Protein AF-A0A2T1AIB6-F1 (afdb_monomer)

Structure (mmCIF, N/CA/C/O backbone):
data_AF-A0A2T1AIB6-F1
#
_entry.id   AF-A0A2T1AIB6-F1
#
loop_
_atom_site.group_PDB
_atom_site.id
_atom_site.type_symbol
_atom_site.label_atom_id
_atom_site.label_alt_id
_atom_site.label_comp_id
_atom_site.label_asym_id
_atom_site.label_entity_id
_atom_site.label_seq_id
_atom_site.pdbx_PDB_ins_code
_atom_site.Cartn_x
_atom_site.Cartn_y
_atom_site.Cartn_z
_atom_site.occupancy
_atom_site.B_iso_or_equiv
_atom_site.auth_seq_id
_atom_site.auth_comp_id
_atom_site.auth_asym_id
_atom_site.auth_atom_id
_atom_site.pdbx_PDB_model_num
ATOM 1 N N . MET A 1 1 ? 12.243 -25.584 -4.194 1.00 40.47 1 MET A N 1
ATOM 2 C CA . MET A 1 1 ? 11.544 -24.624 -3.309 1.00 40.47 1 MET A CA 1
ATOM 3 C C . MET A 1 1 ? 11.425 -23.309 -4.056 1.00 40.47 1 MET A C 1
ATOM 5 O O . MET A 1 1 ? 12.464 -22.840 -4.513 1.00 40.47 1 MET A O 1
ATOM 9 N N . PRO A 1 2 ? 10.233 -22.723 -4.255 1.00 42.66 2 PRO A N 1
ATOM 10 C CA . PRO A 1 2 ? 10.168 -21.410 -4.870 1.00 42.66 2 PRO A CA 1
ATOM 11 C C . PRO A 1 2 ? 10.749 -20.401 -3.877 1.00 42.66 2 PRO A C 1
ATOM 13 O O . PRO A 1 2 ? 10.317 -20.306 -2.729 1.00 42.66 2 PRO A O 1
ATOM 16 N N . LYS A 1 3 ? 11.787 -19.688 -4.317 1.00 43.97 3 LYS A N 1
ATOM 17 C CA . LYS A 1 3 ? 12.343 -18.516 -3.639 1.00 43.97 3 LYS A CA 1
ATOM 18 C C . LYS A 1 3 ? 11.192 -17.511 -3.557 1.00 43.97 3 LYS A C 1
ATOM 20 O O . LYS A 1 3 ? 10.730 -17.070 -4.603 1.00 43.97 3 LYS A O 1
ATOM 25 N N . PHE A 1 4 ? 10.686 -17.207 -2.362 1.00 45.28 4 PHE A N 1
ATOM 26 C CA . PHE A 1 4 ? 9.636 -16.200 -2.197 1.00 45.28 4 PHE A CA 1
ATOM 27 C C . PHE A 1 4 ? 10.149 -14.861 -2.736 1.00 45.28 4 PHE A C 1
ATOM 29 O O . PHE A 1 4 ? 10.887 -14.139 -2.064 1.00 45.28 4 PHE A O 1
ATOM 36 N N . ILE A 1 5 ? 9.774 -14.540 -3.972 1.00 52.72 5 ILE A N 1
ATOM 37 C CA . ILE A 1 5 ? 9.816 -13.180 -4.482 1.00 52.72 5 ILE A CA 1
ATOM 38 C C . ILE A 1 5 ? 8.795 -12.451 -3.620 1.00 52.72 5 ILE A C 1
ATOM 40 O O . ILE A 1 5 ? 7.608 -12.753 -3.698 1.00 52.72 5 ILE A O 1
ATOM 44 N N . LYS A 1 6 ? 9.237 -11.550 -2.735 1.00 62.06 6 LYS A N 1
ATOM 45 C CA . LYS A 1 6 ? 8.301 -10.603 -2.118 1.00 62.06 6 LYS A CA 1
ATOM 46 C C .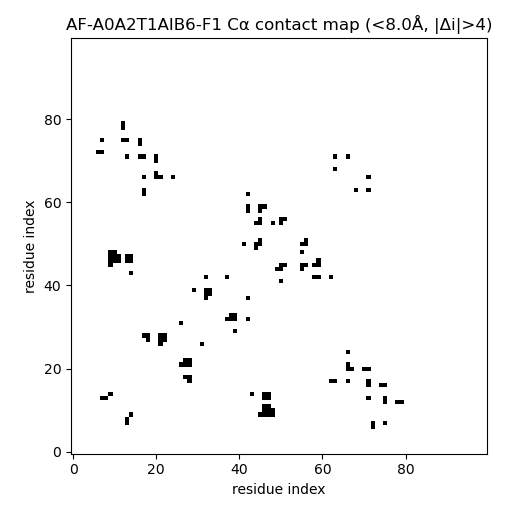 LYS A 1 6 ? 7.630 -9.867 -3.286 1.00 62.06 6 LYS A C 1
ATOM 48 O O . LYS A 1 6 ? 8.360 -9.169 -3.992 1.00 62.06 6 LYS A O 1
ATOM 53 N N . PRO A 1 7 ? 6.313 -10.021 -3.526 1.00 71.62 7 PRO A N 1
ATOM 54 C CA . PRO A 1 7 ? 5.684 -9.470 -4.728 1.00 71.62 7 PRO A CA 1
ATOM 55 C C . PRO A 1 7 ? 5.706 -7.938 -4.743 1.00 71.62 7 PRO A C 1
ATOM 57 O O . PRO A 1 7 ? 5.557 -7.331 -5.796 1.00 71.62 7 PRO A O 1
ATOM 60 N N . PHE A 1 8 ? 5.948 -7.315 -3.587 1.00 90.31 8 PHE A N 1
ATOM 61 C CA . PHE A 1 8 ? 5.915 -5.873 -3.406 1.00 90.31 8 PHE A CA 1
ATOM 62 C C . PHE A 1 8 ? 7.244 -5.348 -2.870 1.00 90.31 8 PHE A C 1
ATOM 64 O O . PHE A 1 8 ? 7.706 -5.774 -1.805 1.00 90.31 8 PHE A O 1
ATOM 71 N N . GLN A 1 9 ? 7.829 -4.382 -3.578 1.00 92.75 9 GLN A N 1
ATOM 72 C CA . GLN A 1 9 ? 8.869 -3.520 -3.023 1.00 92.75 9 GLN A CA 1
ATOM 73 C C . GLN A 1 9 ? 8.218 -2.252 -2.458 1.00 92.75 9 GLN A C 1
ATOM 75 O O . GLN A 1 9 ? 7.501 -1.572 -3.200 1.00 92.75 9 GLN A O 1
ATOM 80 N N . PRO A 1 10 ? 8.443 -1.921 -1.172 1.00 95.19 10 PRO A N 1
ATOM 81 C CA . PRO A 1 10 ? 7.992 -0.656 -0.608 1.00 95.19 10 PRO A CA 1
ATOM 82 C C . PRO A 1 10 ? 8.551 0.541 -1.380 1.00 95.19 10 PRO A C 1
ATOM 84 O O . PRO A 1 10 ? 9.708 0.534 -1.796 1.00 95.19 10 PRO A O 1
ATOM 87 N N . GLY A 1 11 ? 7.730 1.572 -1.565 1.00 96.06 11 GLY A N 1
ATOM 88 C CA . GLY A 1 11 ? 8.087 2.749 -2.351 1.00 96.06 11 GLY A CA 1
ATOM 89 C C . GLY A 1 11 ? 6.871 3.478 -2.913 1.00 96.06 11 GLY A C 1
ATOM 90 O O . GLY A 1 11 ? 5.727 3.104 -2.651 1.00 96.06 11 GLY A O 1
ATOM 91 N N . ALA A 1 12 ? 7.128 4.519 -3.710 1.00 97.19 12 ALA A N 1
ATOM 92 C CA . ALA A 1 12 ? 6.086 5.387 -4.263 1.00 97.19 12 ALA A CA 1
ATOM 93 C C . ALA A 1 12 ? 5.041 4.612 -5.077 1.00 97.19 12 ALA A C 1
ATOM 95 O O . ALA A 1 12 ? 3.849 4.756 -4.824 1.00 97.19 12 ALA A O 1
ATOM 96 N N . ILE A 1 13 ? 5.483 3.718 -5.969 1.00 97.88 13 ILE A N 1
ATOM 97 C CA . ILE A 1 13 ? 4.583 2.910 -6.803 1.00 97.88 13 ILE A CA 1
ATOM 98 C C . ILE A 1 13 ? 3.653 2.045 -5.946 1.00 97.88 13 ILE A C 1
ATOM 100 O O . ILE A 1 13 ? 2.450 2.003 -6.193 1.00 97.88 13 ILE A O 1
ATOM 104 N N . LEU A 1 14 ? 4.187 1.370 -4.922 1.00 97.81 14 LEU A N 1
ATOM 105 C CA . LEU A 1 14 ? 3.365 0.542 -4.042 1.00 97.81 14 LEU A CA 1
ATOM 106 C C . LEU A 1 14 ? 2.349 1.393 -3.270 1.00 97.81 14 LEU A C 1
ATOM 108 O O . LEU A 1 14 ? 1.182 1.021 -3.182 1.00 97.81 14 LEU A O 1
ATOM 112 N N . HIS A 1 15 ? 2.778 2.542 -2.742 1.00 98.38 15 HIS A N 1
ATOM 113 C CA . HIS A 1 15 ? 1.897 3.463 -2.027 1.00 98.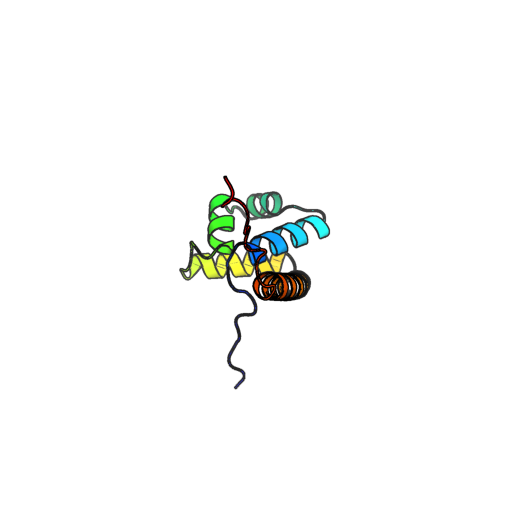38 15 HIS A CA 1
ATOM 114 C C . HIS A 1 15 ? 0.755 3.977 -2.920 1.00 98.38 15 HIS A C 1
ATOM 116 O O . HIS A 1 15 ? -0.406 3.913 -2.522 1.00 98.38 15 HIS A O 1
ATOM 122 N N . GLU A 1 16 ? 1.061 4.422 -4.142 1.00 98.38 16 GLU A N 1
ATOM 123 C CA . GLU A 1 16 ? 0.067 4.877 -5.125 1.00 98.38 16 GLU A CA 1
ATOM 124 C C . GLU A 1 16 ? -0.979 3.798 -5.422 1.00 98.38 16 GLU A C 1
ATOM 126 O O . GLU A 1 16 ? -2.179 4.078 -5.428 1.00 98.38 16 GLU A O 1
ATOM 131 N N . VAL A 1 17 ? -0.530 2.559 -5.631 1.00 98.44 17 VAL A N 1
ATOM 132 C CA . VAL A 1 17 ? -1.410 1.422 -5.923 1.00 98.44 17 VAL A CA 1
ATOM 133 C C . VAL A 1 17 ? -2.315 1.099 -4.738 1.00 98.44 17 VAL A C 1
ATOM 135 O O . VAL A 1 17 ? -3.515 0.938 -4.933 1.00 98.44 17 VAL A O 1
ATOM 138 N N . ILE A 1 18 ? -1.778 1.058 -3.516 1.00 98.56 18 ILE A N 1
ATOM 139 C CA . ILE A 1 18 ? -2.564 0.829 -2.292 1.00 98.56 18 ILE A CA 1
ATOM 140 C C . ILE A 1 18 ? -3.648 1.903 -2.135 1.00 98.56 18 ILE A C 1
ATOM 142 O O . ILE A 1 18 ? -4.810 1.586 -1.883 1.00 98.56 18 ILE A O 1
ATOM 146 N N . VAL A 1 19 ? -3.292 3.178 -2.312 1.00 98.56 19 VAL A N 1
ATOM 147 C CA . VAL A 1 19 ? -4.250 4.289 -2.214 1.00 98.56 19 VAL A CA 1
ATOM 148 C C . VAL A 1 19 ? -5.324 4.183 -3.302 1.00 98.56 19 VAL A C 1
ATOM 150 O O . VAL A 1 19 ? -6.505 4.397 -3.025 1.00 98.56 19 VAL A O 1
ATOM 153 N N . GLY A 1 20 ? -4.939 3.829 -4.531 1.00 98.25 20 GLY A N 1
ATOM 154 C CA . GLY A 1 20 ? -5.877 3.578 -5.626 1.00 98.25 20 GL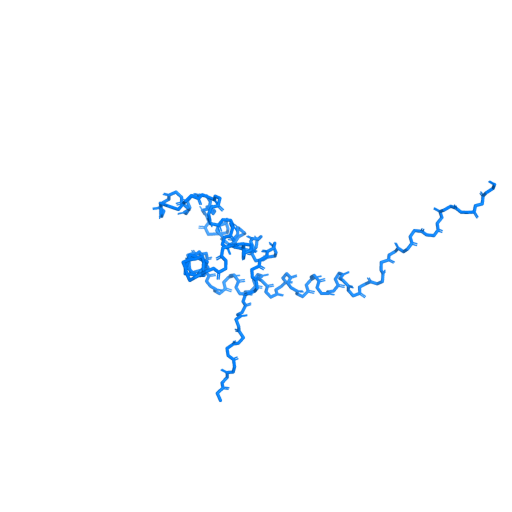Y A CA 1
ATOM 155 C C . GLY A 1 20 ? -6.833 2.417 -5.339 1.00 98.25 20 GLY A C 1
ATOM 156 O O . GLY A 1 20 ? -8.031 2.541 -5.589 1.00 98.25 20 GLY A O 1
ATOM 157 N N . ALA A 1 21 ? -6.325 1.331 -4.753 1.00 98.38 21 ALA A N 1
ATOM 158 C CA . ALA A 1 21 ? -7.112 0.161 -4.383 1.00 98.38 21 ALA A CA 1
ATOM 159 C C . ALA A 1 21 ? -8.190 0.511 -3.343 1.00 98.38 21 ALA A C 1
ATOM 161 O O . ALA A 1 21 ? -9.370 0.261 -3.592 1.00 98.38 21 ALA A O 1
ATOM 162 N N . PHE A 1 22 ? -7.832 1.212 -2.259 1.00 98.56 22 PHE A N 1
ATOM 163 C CA . PHE A 1 22 ? -8.817 1.690 -1.277 1.00 98.56 22 PHE A CA 1
ATOM 164 C C . PHE A 1 22 ? -9.906 2.566 -1.910 1.00 98.56 22 PHE A C 1
ATOM 166 O O . PHE A 1 22 ? -11.089 2.364 -1.639 1.00 98.56 22 PHE A O 1
ATOM 173 N N . ARG A 1 23 ? -9.523 3.492 -2.802 1.00 98.19 23 ARG A N 1
ATOM 174 C CA . ARG A 1 23 ? -10.481 4.358 -3.512 1.00 98.19 23 ARG A CA 1
ATOM 175 C C . ARG A 1 23 ? -11.445 3.563 -4.382 1.00 98.19 23 ARG A C 1
ATOM 177 O O . ARG A 1 23 ? -12.640 3.837 -4.368 1.00 98.19 23 ARG A O 1
ATOM 184 N N . SER A 1 24 ? -10.946 2.571 -5.116 1.00 97.50 24 SER A N 1
ATOM 185 C CA . SER A 1 24 ? -11.794 1.714 -5.953 1.00 97.50 24 SER A CA 1
ATOM 186 C C . SER A 1 24 ? -12.759 0.843 -5.142 1.00 97.50 24 SER A C 1
ATOM 188 O O . SER A 1 24 ? -13.840 0.525 -5.626 1.00 97.50 24 SER A O 1
ATOM 190 N N . ALA A 1 25 ? -12.404 0.523 -3.893 1.00 95.25 25 ALA A N 1
ATOM 191 C CA . ALA A 1 25 ? -13.253 -0.191 -2.945 1.00 95.25 25 ALA A CA 1
ATOM 192 C C . ALA A 1 25 ? -14.267 0.721 -2.219 1.00 95.25 25 ALA A C 1
ATOM 194 O O . ALA A 1 25 ? -14.992 0.254 -1.345 1.00 95.25 25 ALA A O 1
ATOM 195 N N . GLY A 1 26 ? -14.327 2.017 -2.554 1.00 97.25 26 GLY A N 1
ATOM 196 C CA . GLY A 1 26 ? -15.271 2.968 -1.958 1.00 97.25 26 GLY A CA 1
ATOM 197 C C . GLY A 1 26 ? -14.851 3.520 -0.592 1.00 97.25 26 GLY A C 1
ATOM 198 O O . GLY A 1 26 ? -15.674 4.103 0.108 1.00 97.25 26 GLY A O 1
ATOM 199 N N . THR A 1 27 ? -13.584 3.362 -0.206 1.00 97.38 27 THR A N 1
ATOM 200 C CA . THR A 1 27 ? -13.022 3.910 1.037 1.00 97.38 27 THR A CA 1
ATOM 201 C C . THR A 1 27 ? -11.749 4.722 0.745 1.00 97.38 27 THR A C 1
ATOM 203 O O . THR A 1 27 ? -11.451 5.064 -0.401 1.00 97.38 27 THR A O 1
ATOM 206 N N . SER A 1 28 ? -10.985 5.087 1.771 1.00 98.44 28 SER A N 1
ATOM 207 C CA . SER A 1 28 ? -9.679 5.724 1.623 1.00 98.44 28 SER A CA 1
ATOM 208 C C . SER A 1 28 ? -8.643 5.092 2.542 1.00 98.44 28 SER A C 1
ATOM 210 O O . SER A 1 28 ? -8.963 4.471 3.557 1.00 98.44 28 SER A O 1
ATOM 212 N N . PHE A 1 29 ? -7.375 5.285 2.191 1.00 98.38 29 PHE A N 1
ATOM 213 C CA . PHE A 1 29 ? -6.254 4.861 3.020 1.00 98.38 29 PHE A CA 1
ATOM 214 C C . PHE A 1 29 ? -6.327 5.487 4.422 1.00 98.38 29 PHE A C 1
ATOM 216 O O . PHE A 1 29 ? -6.094 4.817 5.426 1.00 98.38 29 PHE A O 1
ATOM 223 N N . GLU A 1 30 ? -6.706 6.762 4.502 1.00 98.12 30 GLU A N 1
ATOM 224 C CA . GLU A 1 30 ? -6.866 7.505 5.748 1.00 98.12 30 GLU A CA 1
ATOM 225 C C . GLU A 1 30 ? -8.061 7.015 6.574 1.00 98.12 30 GLU A C 1
ATOM 227 O O . GLU A 1 30 ? -7.949 6.919 7.798 1.00 98.12 30 GLU A O 1
ATOM 232 N N . ALA A 1 31 ? -9.184 6.684 5.925 1.00 98.38 31 ALA A N 1
ATOM 233 C CA . ALA A 1 31 ? -10.351 6.113 6.593 1.00 98.38 31 ALA A CA 1
ATOM 234 C C . ALA A 1 31 ? -9.993 4.764 7.226 1.00 98.38 31 ALA A C 1
ATOM 236 O O . ALA A 1 31 ? -10.181 4.587 8.430 1.00 98.38 31 ALA A O 1
ATOM 237 N N . TRP A 1 32 ? -9.341 3.881 6.463 1.00 98.50 3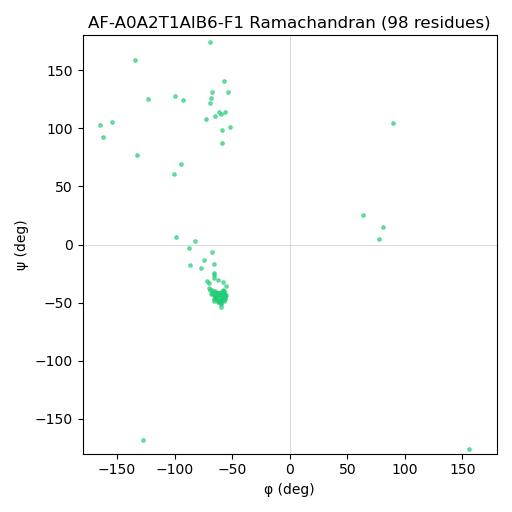2 TRP A N 1
ATOM 238 C CA . TRP A 1 32 ? -8.852 2.606 6.981 1.00 98.50 32 TRP A CA 1
ATOM 239 C C . TRP A 1 32 ? -7.875 2.792 8.151 1.00 98.50 32 TRP A C 1
ATOM 241 O O . TRP A 1 32 ? -7.990 2.110 9.171 1.00 98.50 32 TRP A O 1
ATOM 251 N N . CYS A 1 33 ? -6.938 3.744 8.046 1.00 98.50 33 CYS A N 1
ATOM 252 C CA . CYS A 1 33 ? -6.001 4.066 9.125 1.00 98.50 33 CYS A CA 1
ATOM 253 C C . CYS A 1 33 ? -6.742 4.449 10.414 1.00 98.50 33 CYS A C 1
ATOM 255 O O . CYS A 1 33 ? -6.452 3.901 11.479 1.00 98.50 33 CYS A O 1
ATOM 257 N N . LYS A 1 34 ? -7.731 5.345 10.311 1.00 98.25 34 LYS A N 1
ATOM 258 C CA . LYS A 1 34 ? -8.552 5.793 11.442 1.00 98.25 34 LYS A CA 1
ATOM 259 C C . LYS A 1 34 ? -9.321 4.635 12.081 1.00 98.25 34 LYS A C 1
ATOM 261 O O . LYS A 1 34 ? -9.279 4.487 13.299 1.00 98.25 34 LYS A O 1
ATOM 266 N N . GLU A 1 35 ? -9.981 3.812 11.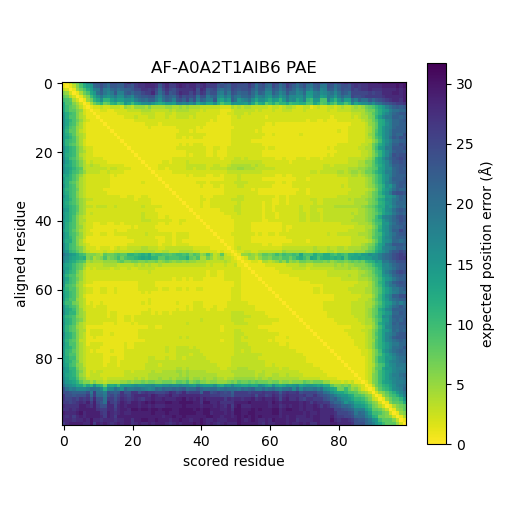274 1.00 98.12 35 GLU A N 1
ATOM 267 C CA . GLU A 1 35 ? -10.758 2.650 11.732 1.00 98.12 35 GLU A CA 1
ATOM 268 C C . GLU A 1 35 ? -9.890 1.601 12.438 1.00 98.12 35 GLU A C 1
ATOM 270 O O . GLU A 1 35 ? -10.346 0.927 13.357 1.00 98.12 35 GLU A O 1
ATOM 275 N N . ASN A 1 36 ? -8.618 1.493 12.049 1.00 98.00 36 ASN A N 1
ATOM 276 C CA . ASN A 1 36 ? -7.679 0.508 12.585 1.00 98.00 36 ASN A CA 1
ATOM 277 C C . ASN A 1 36 ? -6.751 1.066 13.676 1.00 98.00 36 ASN A C 1
ATOM 279 O O . ASN A 1 36 ? -5.820 0.370 14.092 1.00 98.00 36 ASN A O 1
ATOM 283 N N . GLY A 1 37 ? -6.965 2.310 14.122 1.00 97.81 37 GLY A N 1
ATOM 284 C CA . GLY A 1 37 ? -6.131 2.959 15.139 1.00 97.81 37 GLY A CA 1
ATOM 285 C C . GLY A 1 37 ? -4.678 3.170 14.699 1.00 97.81 37 GLY A C 1
ATOM 286 O O . GLY A 1 37 ? -3.775 3.221 15.532 1.00 97.81 37 GLY A O 1
ATOM 287 N N . VAL A 1 38 ? -4.429 3.259 13.392 1.00 97.88 38 VAL A N 1
ATOM 288 C CA . VAL A 1 38 ? -3.101 3.484 12.823 1.00 97.88 38 VAL A CA 1
ATOM 289 C C . VAL A 1 38 ? -2.961 4.957 12.469 1.00 97.88 38 VAL A C 1
ATOM 291 O O . VAL A 1 38 ? -3.774 5.517 11.739 1.00 97.88 38 VAL A O 1
ATOM 294 N N . HIS A 1 39 ? -1.899 5.602 12.947 1.00 97.69 39 HIS A N 1
ATOM 295 C CA . HIS A 1 39 ? -1.620 6.975 12.545 1.00 97.69 39 HIS A CA 1
ATOM 296 C C . HIS A 1 39 ? -1.224 7.026 11.050 1.00 97.69 39 HIS A C 1
ATOM 298 O O . HIS A 1 39 ? -0.325 6.276 10.650 1.00 97.69 39 HIS A O 1
ATOM 304 N N . PRO A 1 40 ? -1.804 7.919 10.217 1.00 96.88 40 PRO A N 1
ATOM 305 C CA . PRO A 1 40 ? -1.543 7.945 8.772 1.00 96.88 40 PRO A CA 1
ATOM 306 C C . PRO A 1 40 ? -0.061 8.075 8.401 1.00 96.88 40 PRO A C 1
ATOM 308 O O . PRO A 1 40 ? 0.400 7.444 7.452 1.00 96.88 40 PRO A O 1
ATOM 311 N N . SER A 1 41 ? 0.714 8.836 9.184 1.00 96.81 41 SER A N 1
ATOM 312 C CA . SER A 1 41 ? 2.167 8.951 8.983 1.00 96.81 41 SER A CA 1
ATOM 313 C C . SER A 1 41 ? 2.875 7.597 9.130 1.00 96.81 41 SER A C 1
ATOM 315 O O . SER A 1 41 ? 3.682 7.233 8.284 1.00 96.81 41 SER A O 1
ATOM 317 N N . THR A 1 42 ? 2.510 6.795 10.136 1.00 96.81 42 THR A N 1
ATOM 318 C CA . THR A 1 42 ? 3.085 5.460 10.372 1.00 96.81 42 THR A CA 1
ATOM 319 C C . THR A 1 42 ? 2.704 4.471 9.271 1.00 96.81 42 THR A C 1
ATOM 321 O O . THR A 1 42 ? 3.524 3.663 8.836 1.00 96.81 42 THR A O 1
ATOM 324 N N . ALA A 1 43 ? 1.462 4.533 8.788 1.00 97.44 43 ALA A N 1
ATOM 325 C CA . ALA A 1 43 ? 1.034 3.719 7.657 1.00 97.44 43 ALA A CA 1
ATOM 326 C C . ALA A 1 43 ? 1.811 4.101 6.387 1.00 97.44 43 ALA A C 1
ATOM 328 O O . ALA A 1 43 ? 2.307 3.233 5.667 1.00 97.44 43 ALA A O 1
ATOM 329 N N . ARG A 1 44 ? 1.994 5.406 6.147 1.00 97.44 44 ARG A N 1
ATOM 330 C CA . ARG A 1 44 ? 2.783 5.920 5.027 1.00 97.44 44 ARG A CA 1
ATOM 331 C C . ARG A 1 44 ? 4.225 5.423 5.102 1.00 97.44 44 ARG A C 1
ATOM 333 O O . ARG A 1 44 ? 4.680 4.777 4.159 1.00 97.44 44 ARG A O 1
ATOM 340 N N . THR A 1 45 ? 4.921 5.618 6.220 1.00 96.38 45 THR A N 1
ATOM 341 C CA . THR A 1 45 ? 6.315 5.166 6.384 1.00 96.38 45 THR A CA 1
ATOM 342 C C . THR A 1 45 ? 6.463 3.654 6.180 1.00 96.38 45 THR A C 1
ATOM 344 O O . THR A 1 45 ? 7.476 3.211 5.638 1.00 96.38 45 THR A O 1
ATOM 347 N N . ALA A 1 46 ? 5.454 2.848 6.534 1.00 96.38 46 ALA A N 1
ATOM 348 C CA . ALA A 1 46 ? 5.430 1.418 6.225 1.00 96.38 46 ALA A CA 1
ATOM 349 C C . ALA A 1 46 ? 5.337 1.142 4.710 1.00 96.38 46 ALA A C 1
ATOM 351 O O . ALA A 1 46 ? 6.136 0.366 4.188 1.00 96.38 46 ALA A O 1
ATOM 352 N N . THR A 1 47 ? 4.432 1.812 3.984 1.00 97.19 47 THR A N 1
ATOM 353 C CA . THR A 1 47 ? 4.284 1.651 2.517 1.00 97.19 47 THR A CA 1
ATOM 354 C C . THR A 1 47 ? 5.493 2.128 1.709 1.00 97.19 47 THR A C 1
ATOM 356 O O . THR A 1 47 ? 5.790 1.555 0.662 1.00 97.19 47 THR A O 1
ATOM 359 N N . TYR A 1 48 ? 6.236 3.114 2.218 1.00 96.88 48 TYR A N 1
ATOM 360 C CA . TYR A 1 48 ? 7.498 3.579 1.629 1.00 96.88 48 TYR A CA 1
ATOM 361 C C . TYR A 1 48 ? 8.728 2.790 2.113 1.00 96.88 48 TYR A C 1
ATOM 363 O O . TYR A 1 48 ? 9.836 3.053 1.660 1.00 96.88 48 TYR A O 1
ATOM 371 N N . GLY A 1 49 ? 8.568 1.838 3.039 1.00 93.00 49 GLY A N 1
ATOM 372 C CA . GLY A 1 49 ? 9.669 1.015 3.555 1.00 93.00 49 GLY A CA 1
ATOM 373 C C . GLY A 1 49 ? 10.578 1.707 4.572 1.00 93.00 49 GLY A C 1
ATOM 374 O O . GLY A 1 49 ? 11.539 1.101 5.040 1.00 93.00 49 GLY A O 1
ATOM 375 N N . GLN A 1 50 ? 10.257 2.937 4.972 1.00 93.25 50 GLN A N 1
ATOM 376 C CA . GLN A 1 50 ? 10.988 3.695 5.994 1.00 93.25 50 GLN A CA 1
ATOM 377 C C . GLN A 1 50 ? 10.875 3.040 7.381 1.00 93.25 50 GLN A C 1
ATOM 379 O O . GLN A 1 50 ? 11.760 3.182 8.218 1.00 93.25 50 GLN A O 1
ATOM 384 N N . SER A 1 51 ? 9.818 2.258 7.616 1.00 82.56 51 SER A N 1
ATOM 385 C CA . SER A 1 51 ? 9.649 1.427 8.814 1.00 82.56 51 SER A CA 1
ATOM 386 C C . SER A 1 51 ? 9.990 -0.041 8.522 1.00 82.56 51 SER A C 1
ATOM 388 O O . SER A 1 51 ? 9.152 -0.929 8.645 1.00 82.56 51 SER A O 1
ATOM 390 N N . GLY A 1 52 ? 11.234 -0.319 8.124 1.00 77.38 52 GLY A N 1
ATOM 391 C CA . GLY A 1 52 ? 11.671 -1.648 7.672 1.00 77.38 52 GLY A CA 1
ATOM 392 C C . GLY A 1 52 ? 11.703 -2.758 8.736 1.00 77.38 52 GLY A C 1
ATOM 393 O O . GLY A 1 52 ? 11.954 -3.911 8.387 1.00 77.38 52 GLY A O 1
ATOM 394 N N . GLY A 1 53 ? 11.460 -2.451 10.016 1.00 88.81 53 GLY A N 1
ATOM 395 C CA . GLY A 1 53 ? 11.438 -3.415 11.125 1.00 88.81 53 GLY A CA 1
ATOM 396 C 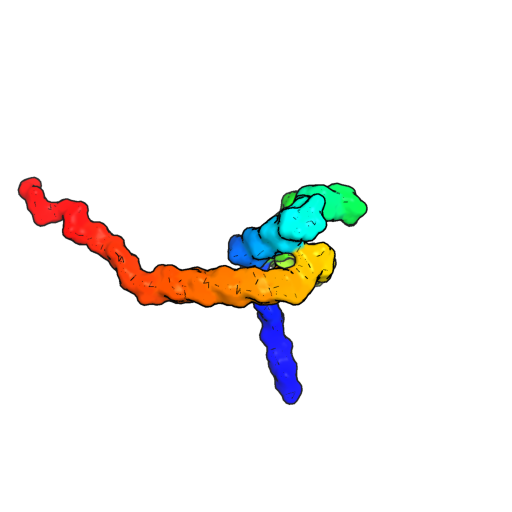C . GLY A 1 53 ? 10.258 -4.399 11.084 1.00 88.81 53 GLY A C 1
ATOM 397 O O . GLY A 1 53 ? 9.353 -4.284 10.259 1.00 88.81 53 GLY A O 1
ATOM 398 N N . ALA A 1 54 ? 10.245 -5.381 11.994 1.00 90.56 54 ALA A N 1
ATOM 399 C CA . ALA A 1 54 ? 9.206 -6.419 12.037 1.00 90.56 54 ALA A CA 1
ATOM 400 C C . ALA A 1 54 ? 7.782 -5.840 12.122 1.00 90.56 54 ALA A C 1
ATOM 402 O O . ALA A 1 54 ? 6.906 -6.261 11.371 1.00 90.56 54 ALA A O 1
ATOM 403 N N . GLN A 1 55 ? 7.582 -4.823 12.965 1.00 91.88 55 GLN A N 1
ATOM 404 C CA . GLN A 1 55 ? 6.287 -4.158 13.121 1.00 91.88 55 GLN A CA 1
ATOM 405 C C . GLN A 1 55 ? 5.836 -3.422 11.856 1.00 91.88 55 GLN A C 1
ATOM 407 O O . GLN A 1 55 ? 4.686 -3.559 11.455 1.00 91.88 55 GLN A O 1
ATOM 412 N N . GLY A 1 56 ? 6.727 -2.683 11.190 1.00 93.19 56 GLY A N 1
ATOM 413 C CA . GLY A 1 56 ? 6.357 -1.958 9.973 1.00 93.19 56 GLY A CA 1
ATOM 414 C C . GLY A 1 56 ? 6.089 -2.888 8.788 1.00 93.19 56 GLY A C 1
ATOM 415 O O . GLY A 1 56 ? 5.162 -2.645 8.023 1.00 93.19 56 GLY A O 1
ATOM 416 N N . ARG A 1 57 ? 6.801 -4.021 8.689 1.00 93.25 57 ARG A N 1
ATOM 417 C CA . ARG A 1 57 ? 6.476 -5.077 7.712 1.00 93.25 57 ARG A CA 1
ATOM 418 C C . ARG A 1 57 ? 5.125 -5.734 7.994 1.00 93.25 57 ARG A C 1
ATOM 420 O O . ARG A 1 57 ? 4.371 -5.979 7.058 1.00 93.25 57 ARG A O 1
ATOM 427 N N . ALA A 1 58 ? 4.809 -5.993 9.263 1.00 94.88 58 ALA A N 1
ATOM 428 C CA . ALA A 1 58 ? 3.505 -6.525 9.657 1.00 94.88 58 ALA A CA 1
ATOM 429 C C . ALA A 1 58 ? 2.375 -5.524 9.368 1.00 94.88 58 ALA A C 1
ATOM 431 O O . ALA A 1 58 ? 1.319 -5.909 8.871 1.00 94.88 58 ALA A O 1
ATOM 432 N N . LEU A 1 59 ? 2.610 -4.231 9.613 1.00 97.19 59 LEU A N 1
ATOM 433 C CA . LEU A 1 59 ? 1.666 -3.174 9.264 1.00 97.19 59 LEU A CA 1
ATOM 434 C C . LEU A 1 59 ? 1.459 -3.080 7.748 1.00 97.19 59 LEU A C 1
ATOM 436 O O . LEU A 1 59 ? 0.319 -3.042 7.301 1.00 97.19 59 LEU A O 1
ATOM 440 N N . LEU A 1 60 ? 2.535 -3.105 6.956 1.00 97.12 60 LEU A N 1
ATOM 441 C CA . LEU A 1 60 ? 2.435 -3.118 5.497 1.00 97.12 60 LEU A CA 1
ATOM 442 C C . LEU A 1 60 ? 1.614 -4.312 4.999 1.00 97.12 60 LEU A C 1
ATOM 444 O O . LEU A 1 60 ? 0.766 -4.143 4.128 1.00 97.12 60 LEU A O 1
ATOM 448 N N . ARG A 1 61 ? 1.817 -5.502 5.577 1.00 96.31 61 ARG A N 1
ATOM 449 C CA . ARG A 1 61 ? 1.027 -6.685 5.222 1.00 96.31 61 ARG A CA 1
ATOM 450 C C . ARG A 1 61 ? -0.465 -6.468 5.492 1.00 96.31 61 ARG A C 1
ATOM 452 O O . ARG A 1 61 ? -1.258 -6.656 4.581 1.00 96.31 61 ARG A O 1
ATOM 459 N N . ARG A 1 62 ? -0.827 -5.967 6.681 1.00 97.88 62 ARG A N 1
ATOM 460 C CA . ARG A 1 62 ? -2.222 -5.633 7.032 1.00 97.88 62 ARG A CA 1
ATOM 461 C C . ARG A 1 62 ? -2.849 -4.619 6.072 1.00 97.88 62 ARG A C 1
ATOM 463 O O . ARG A 1 62 ? -4.017 -4.754 5.731 1.00 97.88 62 ARG A O 1
ATOM 470 N N . ILE A 1 63 ? -2.080 -3.612 5.655 1.00 98.38 63 ILE A N 1
ATOM 471 C CA . ILE A 1 63 ? -2.527 -2.598 4.690 1.00 98.38 63 ILE A CA 1
ATOM 472 C C . ILE A 1 63 ? -2.826 -3.245 3.331 1.00 98.38 63 ILE A C 1
ATOM 474 O O . ILE A 1 63 ? -3.863 -2.960 2.742 1.00 98.38 63 ILE A O 1
ATOM 478 N N . ILE A 1 64 ? -1.933 -4.108 2.837 1.00 97.69 64 ILE A N 1
ATOM 479 C CA . ILE A 1 64 ? -2.101 -4.799 1.548 1.00 97.69 64 ILE A CA 1
ATOM 480 C C . ILE A 1 64 ? -3.299 -5.747 1.592 1.00 97.69 64 ILE A C 1
ATOM 482 O O . ILE A 1 64 ? -4.112 -5.730 0.672 1.00 97.69 64 ILE A O 1
ATOM 486 N N . ASP A 1 65 ? -3.435 -6.522 2.670 1.00 97.38 65 ASP A N 1
ATOM 487 C CA . ASP A 1 65 ? -4.563 -7.437 2.850 1.00 97.38 65 ASP A CA 1
ATOM 488 C C . ASP A 1 65 ? -5.895 -6.661 2.841 1.00 97.38 65 ASP A C 1
ATOM 490 O O . ASP A 1 65 ? -6.840 -7.055 2.161 1.00 97.38 65 ASP A O 1
ATOM 494 N N . ALA A 1 66 ? -5.959 -5.510 3.523 1.00 98.12 66 ALA A N 1
ATOM 495 C CA . ALA A 1 66 ? -7.157 -4.673 3.572 1.00 98.12 66 ALA A CA 1
ATOM 496 C C . ALA A 1 66 ? -7.475 -3.936 2.261 1.00 98.12 66 ALA A C 1
ATOM 498 O O . ALA A 1 66 ? -8.641 -3.696 1.960 1.00 98.12 66 ALA A O 1
ATOM 499 N N . ALA A 1 67 ? -6.453 -3.573 1.486 1.00 97.75 67 ALA A N 1
ATOM 500 C CA . ALA A 1 67 ? -6.619 -2.981 0.161 1.00 97.75 67 ALA A CA 1
ATOM 501 C C . ALA A 1 67 ? -7.038 -4.016 -0.907 1.00 97.75 67 ALA A C 1
ATOM 503 O O . ALA A 1 67 ? -7.445 -3.632 -2.002 1.00 97.75 67 ALA A O 1
ATOM 504 N N . GLY A 1 68 ? -6.938 -5.312 -0.593 1.00 96.94 68 GLY A N 1
ATOM 505 C CA . GLY A 1 68 ? -7.160 -6.424 -1.512 1.00 96.94 68 GLY A CA 1
ATOM 506 C C . GLY A 1 68 ? -5.870 -6.828 -2.227 1.00 96.94 68 GLY A C 1
ATOM 507 O O . GLY A 1 68 ? -5.438 -6.164 -3.170 1.00 96.94 68 GLY A O 1
ATOM 508 N N . GLU A 1 69 ? -5.271 -7.947 -1.806 1.00 95.75 69 GLU A N 1
ATOM 509 C CA . GLU A 1 69 ? -3.962 -8.408 -2.300 1.00 95.75 69 GLU A CA 1
ATOM 510 C C . GLU A 1 69 ? -3.943 -8.614 -3.825 1.00 95.75 69 GLU A C 1
ATOM 512 O O . GLU A 1 69 ? -2.981 -8.209 -4.479 1.00 95.75 69 GLU A O 1
ATOM 517 N N . ASP A 1 70 ? -5.014 -9.149 -4.417 1.00 94.88 70 ASP A N 1
ATOM 518 C CA . ASP A 1 70 ? -5.108 -9.371 -5.868 1.00 94.88 70 ASP A CA 1
ATOM 519 C C . ASP A 1 70 ? -5.121 -8.058 -6.659 1.00 94.88 70 ASP A C 1
ATOM 521 O O . ASP A 1 70 ? -4.416 -7.906 -7.662 1.00 94.88 70 ASP A O 1
ATOM 525 N N . LEU A 1 71 ? -5.887 -7.074 -6.181 1.00 95.56 71 LEU A N 1
ATOM 526 C CA . LEU A 1 71 ? -5.989 -5.769 -6.822 1.00 95.56 71 LEU A CA 1
ATOM 527 C C . LEU A 1 71 ? -4.670 -4.998 -6.715 1.00 95.56 71 LEU A C 1
ATOM 529 O O . LEU A 1 71 ? -4.208 -4.410 -7.697 1.00 95.56 71 LEU A O 1
ATOM 533 N N . VAL A 1 72 ? -4.032 -5.048 -5.542 1.00 97.25 72 VAL A N 1
ATOM 534 C CA . VAL A 1 72 ? -2.704 -4.463 -5.333 1.00 97.25 72 VAL A CA 1
ATOM 535 C C . VAL A 1 72 ? -1.670 -5.162 -6.218 1.00 97.25 72 VAL A C 1
ATOM 537 O O . VAL A 1 72 ? -0.870 -4.482 -6.854 1.00 97.25 72 VAL A O 1
ATOM 540 N N . SER A 1 73 ? -1.712 -6.491 -6.341 1.00 95.81 73 SER A N 1
ATOM 541 C CA . SER A 1 73 ? -0.813 -7.266 -7.211 1.00 95.81 73 SER A CA 1
ATOM 542 C C . SER A 1 73 ? -0.937 -6.854 -8.675 1.00 95.81 73 SER A C 1
ATOM 544 O O . SER A 1 73 ? 0.067 -6.525 -9.313 1.00 95.81 73 SER A O 1
ATOM 546 N N . ALA A 1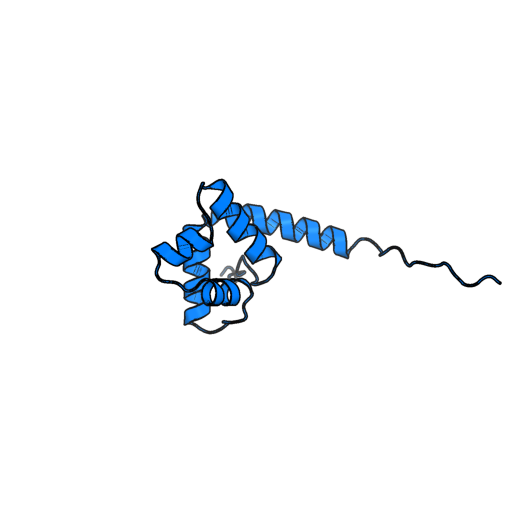 74 ? -2.164 -6.800 -9.198 1.00 95.00 74 ALA A N 1
ATOM 547 C CA . ALA A 1 74 ? -2.427 -6.406 -10.579 1.00 95.00 74 ALA A CA 1
ATOM 548 C C . ALA A 1 74 ? -2.018 -4.947 -10.854 1.00 95.00 74 ALA A C 1
ATOM 550 O O . ALA A 1 74 ? -1.343 -4.657 -11.847 1.00 95.00 74 ALA A O 1
ATOM 551 N N . GLY A 1 75 ? -2.383 -4.024 -9.958 1.00 96.50 75 GLY A N 1
ATOM 552 C CA . GLY A 1 75 ? -2.034 -2.608 -10.074 1.00 96.50 75 GLY A CA 1
ATOM 553 C C . GLY A 1 75 ? -0.527 -2.362 -9.988 1.00 96.50 75 GLY A C 1
ATOM 554 O O . GLY A 1 75 ? 0.025 -1.593 -10.779 1.00 96.50 75 GLY A O 1
ATOM 555 N N . TYR A 1 76 ? 0.153 -3.057 -9.076 1.00 97.44 76 TYR A N 1
ATOM 556 C CA . TYR A 1 76 ? 1.595 -2.957 -8.886 1.00 97.44 76 TYR A CA 1
ATOM 557 C C . TYR A 1 76 ? 2.358 -3.473 -10.101 1.00 97.44 76 TYR A C 1
ATOM 559 O O . TYR A 1 76 ? 3.199 -2.749 -10.631 1.00 97.44 76 TYR A O 1
ATOM 567 N N . ALA A 1 77 ? 2.014 -4.659 -10.611 1.00 95.31 77 ALA A N 1
ATOM 568 C CA . ALA A 1 77 ? 2.629 -5.206 -11.819 1.00 95.31 77 ALA A CA 1
ATOM 569 C C . ALA A 1 77 ? 2.490 -4.242 -13.009 1.00 95.31 77 ALA A C 1
ATOM 571 O O . ALA A 1 77 ? 3.480 -3.919 -13.668 1.00 95.31 77 ALA A O 1
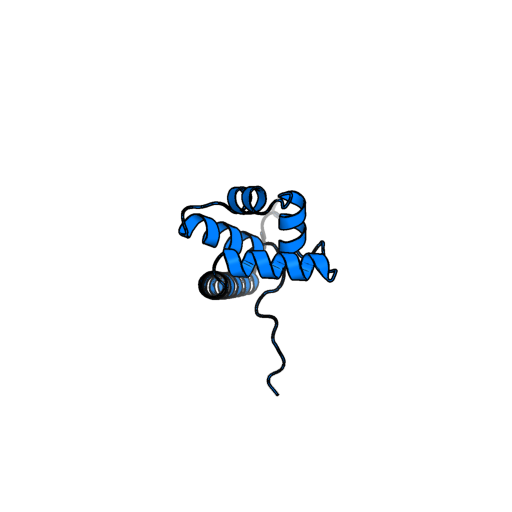ATOM 572 N N . LYS A 1 78 ? 1.284 -3.700 -13.229 1.00 96.06 78 LYS A N 1
ATOM 573 C CA . LYS A 1 78 ? 1.027 -2.716 -14.290 1.00 96.06 78 LYS A CA 1
ATOM 574 C C . LYS A 1 78 ? 1.897 -1.465 -14.144 1.00 96.06 78 LYS A C 1
ATOM 576 O O . LYS A 1 78 ? 2.459 -0.993 -15.132 1.00 96.06 78 LYS A O 1
ATOM 581 N N . ARG A 1 79 ? 2.017 -0.913 -12.932 1.00 96.75 79 ARG A N 1
ATOM 582 C CA . ARG A 1 79 ? 2.825 0.292 -12.686 1.00 96.75 79 ARG A CA 1
ATOM 583 C C . ARG A 1 79 ? 4.322 0.032 -12.808 1.00 96.75 79 ARG A C 1
ATOM 585 O O . ARG A 1 79 ? 5.013 0.885 -13.351 1.00 96.75 79 ARG A O 1
ATOM 592 N N . MET A 1 80 ? 4.807 -1.127 -12.366 1.00 95.25 80 MET A N 1
ATOM 593 C CA . MET A 1 80 ? 6.213 -1.513 -12.508 1.00 95.25 80 MET A CA 1
ATOM 594 C C . MET A 1 80 ? 6.618 -1.664 -13.976 1.00 95.25 80 MET A C 1
ATOM 596 O O . MET A 1 80 ? 7.675 -1.174 -14.357 1.00 95.25 80 MET A O 1
ATOM 600 N N . ILE A 1 81 ? 5.769 -2.281 -14.806 1.00 94.75 81 ILE A N 1
ATOM 601 C CA . ILE A 1 81 ? 6.002 -2.375 -16.255 1.00 94.75 81 ILE A CA 1
ATOM 602 C C . ILE A 1 81 ? 6.051 -0.975 -16.872 1.00 94.75 81 ILE A C 1
ATOM 604 O O . ILE A 1 81 ? 7.007 -0.656 -17.568 1.00 94.75 81 ILE A O 1
ATOM 608 N N . ALA A 1 82 ? 5.067 -0.122 -16.568 1.00 94.94 82 ALA A N 1
ATOM 609 C CA . ALA A 1 82 ? 5.029 1.244 -17.090 1.00 94.94 82 ALA A CA 1
ATOM 610 C C . ALA A 1 82 ? 6.262 2.067 -16.680 1.00 94.94 82 ALA A C 1
ATOM 612 O O . ALA A 1 82 ? 6.813 2.801 -17.496 1.00 94.94 82 ALA A O 1
ATOM 613 N N . GLU A 1 83 ? 6.716 1.930 -15.432 1.00 95.12 83 GLU A N 1
ATOM 614 C CA . GLU A 1 83 ? 7.918 2.614 -14.957 1.00 95.12 83 GLU A CA 1
ATOM 615 C C . GLU A 1 83 ? 9.185 2.082 -15.635 1.00 95.12 83 GLU A C 1
ATOM 617 O O . GLU A 1 83 ? 10.036 2.867 -16.043 1.00 95.12 83 GLU A O 1
ATOM 622 N N . ALA A 1 84 ? 9.302 0.764 -15.812 1.00 94.12 84 ALA A N 1
ATOM 623 C CA . ALA A 1 84 ? 10.423 0.163 -16.528 1.00 94.12 84 ALA A CA 1
ATOM 624 C C . ALA A 1 84 ? 10.479 0.627 -17.992 1.00 94.12 84 ALA A C 1
ATOM 626 O O . ALA A 1 84 ? 11.561 0.948 -18.482 1.00 94.12 84 ALA A O 1
ATOM 627 N N . THR A 1 85 ? 9.330 0.718 -18.672 1.00 95.25 85 THR A N 1
ATOM 628 C CA . THR A 1 85 ? 9.234 1.292 -20.022 1.00 95.25 85 THR A CA 1
ATOM 629 C C . THR A 1 85 ? 9.707 2.743 -20.029 1.00 95.25 85 THR A C 1
ATOM 631 O O . THR A 1 85 ? 10.621 3.066 -20.779 1.00 95.25 85 THR A O 1
ATOM 634 N N . ARG A 1 86 ? 9.179 3.586 -19.130 1.00 93.31 86 ARG A N 1
ATOM 635 C CA . ARG A 1 86 ? 9.556 5.005 -19.011 1.00 93.31 86 ARG A CA 1
ATOM 636 C C . ARG A 1 86 ? 11.057 5.202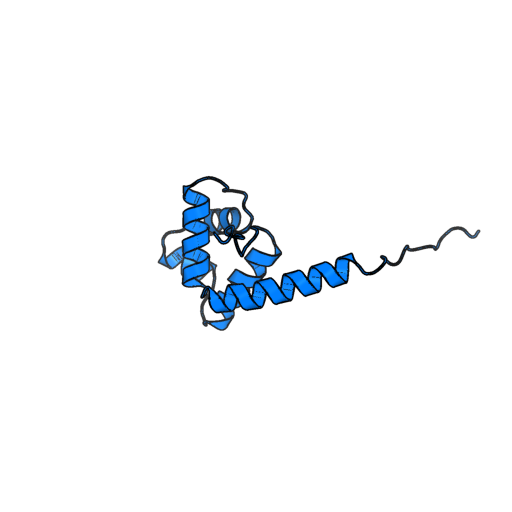 -18.779 1.00 93.31 86 ARG A C 1
ATOM 638 O O . ARG A 1 86 ? 11.644 6.133 -19.311 1.00 93.31 86 ARG A O 1
ATOM 645 N N . LEU A 1 87 ? 11.677 4.352 -17.961 1.00 92.31 87 LEU A N 1
ATOM 646 C CA . LEU A 1 87 ? 13.113 4.419 -17.670 1.00 92.31 87 LEU A CA 1
ATOM 647 C C . LEU A 1 87 ? 13.993 3.869 -18.803 1.00 92.31 87 LEU A C 1
ATOM 649 O O . LEU A 1 87 ? 15.183 4.169 -18.835 1.00 92.31 87 LEU A O 1
ATOM 653 N N . SER A 1 88 ? 13.434 3.047 -19.694 1.00 88.62 88 SER A N 1
ATOM 654 C CA . SER A 1 88 ? 14.151 2.478 -20.843 1.00 88.62 88 SER A CA 1
ATOM 655 C C . SER A 1 88 ? 14.129 3.396 -22.066 1.00 88.62 88 SER A C 1
ATOM 657 O O . SER A 1 88 ? 14.938 3.216 -22.975 1.00 88.62 88 SER A O 1
ATOM 659 N N . GLU A 1 89 ? 13.215 4.367 -22.108 1.00 85.88 89 GLU A N 1
ATOM 660 C CA . GLU A 1 89 ? 13.196 5.388 -23.149 1.00 85.88 89 GLU A CA 1
ATOM 661 C C . GLU A 1 89 ? 14.420 6.307 -22.983 1.00 85.88 89 GLU A C 1
ATOM 663 O O . GLU A 1 89 ? 14.651 6.832 -21.888 1.00 85.88 89 GLU A O 1
ATOM 668 N N . PRO A 1 90 ? 15.246 6.493 -24.032 1.00 76.88 90 PRO A N 1
ATOM 669 C CA . PRO A 1 90 ? 16.369 7.414 -23.968 1.00 76.88 90 PRO A CA 1
ATOM 670 C C . PRO A 1 90 ? 15.813 8.814 -23.715 1.00 76.88 90 PRO A C 1
ATOM 672 O O . PRO A 1 90 ? 15.085 9.354 -24.544 1.00 76.88 90 PRO A O 1
ATOM 675 N N . GLY A 1 91 ? 16.120 9.374 -22.543 1.00 65.50 91 GLY A N 1
ATOM 676 C CA . GLY A 1 91 ? 15.647 10.701 -22.171 1.00 65.50 91 GLY A CA 1
ATOM 677 C C . GLY A 1 91 ? 16.025 11.715 -23.246 1.00 65.50 91 GLY A C 1
ATOM 678 O O . GLY A 1 91 ? 17.180 11.749 -23.679 1.00 65.50 91 GLY A O 1
ATOM 679 N N . GLU A 1 92 ? 15.054 12.528 -23.673 1.00 60.56 92 GLU A N 1
ATOM 680 C CA . GLU A 1 92 ? 15.297 13.700 -24.511 1.00 60.56 92 GLU A CA 1
ATOM 681 C C . GLU A 1 92 ? 16.382 14.543 -23.836 1.00 60.56 92 GLU A C 1
ATOM 683 O O . GLU A 1 92 ? 16.175 15.222 -22.829 1.00 60.56 92 GLU A O 1
ATOM 688 N N . THR A 1 93 ? 17.599 14.421 -24.356 1.00 57.22 93 THR A N 1
ATOM 689 C CA . THR A 1 93 ? 18.707 15.271 -23.959 1.00 57.22 93 THR A CA 1
ATOM 690 C C . THR A 1 93 ? 18.395 16.615 -24.590 1.00 57.22 93 THR A C 1
ATOM 692 O O . THR A 1 93 ? 18.458 16.733 -25.811 1.00 57.22 93 THR A O 1
ATOM 695 N N . ASN A 1 94 ? 18.003 17.602 -23.781 1.00 57.31 94 ASN A N 1
ATOM 696 C CA . ASN A 1 94 ? 17.849 18.987 -24.222 1.00 57.31 94 ASN A CA 1
ATOM 697 C C . ASN A 1 94 ? 19.198 19.492 -24.762 1.00 57.31 94 ASN A C 1
ATOM 699 O O . ASN A 1 94 ? 20.018 20.034 -24.024 1.00 57.31 94 ASN A O 1
ATOM 703 N N . ALA A 1 95 ? 19.440 19.262 -26.049 1.00 56.91 95 ALA A N 1
ATOM 704 C CA . ALA A 1 95 ? 20.573 19.758 -26.804 1.00 56.91 95 ALA A CA 1
ATOM 705 C C . ALA A 1 95 ? 20.165 21.055 -27.512 1.00 56.91 95 ALA A C 1
ATOM 707 O O . ALA A 1 95 ? 20.029 21.090 -28.724 1.00 56.91 95 ALA A O 1
ATOM 708 N N . GLU A 1 96 ? 19.946 22.116 -26.740 1.00 54.38 96 GLU A N 1
ATOM 709 C CA . GLU A 1 96 ? 19.881 23.503 -27.221 1.00 54.38 96 GLU A CA 1
ATOM 710 C C . GLU A 1 96 ? 19.993 24.389 -25.974 1.00 54.38 96 GLU A C 1
ATOM 712 O O . GLU A 1 96 ? 19.096 24.437 -25.143 1.00 54.38 96 GLU A O 1
ATOM 717 N N . THR A 1 97 ? 21.143 24.990 -25.687 1.00 54.78 97 THR A N 1
ATOM 718 C CA . THR A 1 97 ? 21.587 26.198 -26.381 1.00 54.78 97 THR A CA 1
ATOM 719 C C . THR A 1 97 ? 23.113 26.328 -26.355 1.00 54.78 97 THR A C 1
ATOM 721 O O . THR A 1 97 ? 23.717 26.732 -25.367 1.00 54.78 97 THR A O 1
ATOM 724 N N . ALA A 1 98 ? 23.743 26.058 -27.495 1.00 52.03 98 ALA A N 1
ATOM 725 C CA . ALA A 1 98 ? 25.050 26.613 -27.832 1.00 52.03 98 ALA A CA 1
ATOM 726 C C . ALA A 1 98 ? 24.981 27.153 -29.263 1.00 52.03 98 ALA A C 1
ATOM 728 O O . ALA A 1 98 ? 25.420 26.515 -30.215 1.00 52.03 98 ALA A O 1
ATOM 729 N N . SER A 1 99 ? 24.365 28.325 -29.421 1.00 53.41 99 SER A N 1
ATOM 730 C CA . SER A 1 99 ? 24.604 29.182 -30.581 1.00 53.41 99 SER A CA 1
ATOM 731 C C . SER A 1 99 ? 24.136 30.607 -30.292 1.00 53.41 99 SER A C 1
ATOM 733 O O . SER A 1 99 ? 22.960 30.930 -30.460 1.00 53.41 99 SER A O 1
ATOM 735 N N . LYS A 1 100 ? 25.058 31.437 -29.800 1.00 48.41 100 LYS A N 1
ATOM 736 C CA . LYS A 1 100 ? 25.515 32.698 -30.411 1.00 48.41 100 LYS A CA 1
ATOM 737 C C . LYS A 1 100 ? 26.405 33.460 -29.437 1.00 48.41 100 LYS A C 1
ATOM 739 O O . LYS A 1 100 ? 26.036 33.540 -28.248 1.00 48.41 100 LYS A O 1
#

Nearest PDB structures (foldseek):
  5woq-assembly2_C  TM=6.893E-01  e=9.453E-01  Mycolicibacterium smegmatis MC2 155
  2cro-assembly1_A  TM=5.859E-01  e=8.958E+00  Phage 434

Solvent-accessible surface area (backbone atoms only — not comparable to full-atom values): 5811 Å² total; per-residue (Å²): 130,85,77,80,70,72,93,68,67,58,25,71,67,44,40,53,29,43,43,50,30,21,45,76,71,75,49,41,58,61,55,52,22,60,78,68,75,41,56,61,68,62,54,48,34,18,32,47,42,76,33,73,50,74,68,27,50,52,48,36,49,54,52,40,58,73,34,33,53,69,57,35,49,56,45,36,54,55,49,53,52,53,50,52,53,61,70,67,50,82,71,85,72,84,85,74,87,90,84,133

Foldseek 3Di:
DPDPPVLDDQADQLVVQLQVLQVVVVHGPVRVCVVVVHDSVLLNCLSNCVVVDPVSVVSVVVSCVVSPVVSSSVSSVVVVVVVVVVVPPDPPPPPDDDDD

pLDDT: mean 88.46, std 16.35, range [40.47, 98.56]

Radius of gyration: 17.58 Å; Cα contacts (8 Å, |Δi|>4): 76; chains: 1; bounding box: 41×57×46 Å

Mean predicted aligned error: 7.41 Å

Sequence (100 aa):
MPKFIKPFQPGAILHEVIVGAFRSAGTSFEAWCKENGVHPSTARTATYGQSGGAQGRALLRRIIDAAGEDLVSAGYAKRMIAEATRLSEPGETNAETASK

Secondary structure (DSSP, 8-state):
------S---SHHHHHHHHHHHHHTTS-HHHHHHHTT--HHHHHHHHTTSS-SHHHHHHHHHHHHHH-HHHHHHHHHHHHHHHHHHHHS-----------

Organism: Tritonibacter scottomollicae (NCBI:txid483013)